Protein AF-A0A662V350-F1 (afdb_monomer_lite)

pLDDT: mean 80.2, std 15.99, range [41.75, 95.56]

Radius of gyration: 15.48 Å; chains: 1; bounding box: 29×18×48 Å

Sequence (63 aa):
MRWSFRNLFALVVWGSIVLTWILHGAGAIRLPEQVIGAEIVIAQTTVFFYFRKRGPEEKEEQR

Structure (mmCIF, N/CA/C/O backbone):
data_AF-A0A662V350-F1
#
_entry.id   AF-A0A662V350-F1
#
loop_
_atom_site.group_PDB
_atom_site.id
_atom_site.type_symbol
_atom_site.label_atom_id
_atom_site.label_alt_id
_atom_site.label_comp_id
_atom_site.label_asym_id
_atom_site.label_entity_id
_atom_site.label_seq_id
_atom_site.pdbx_PDB_ins_code
_atom_site.Cartn_x
_atom_site.Cartn_y
_atom_site.Cartn_z
_atom_site.occupancy
_atom_site.B_iso_or_equiv
_atom_site.auth_seq_id
_atom_site.auth_comp_id
_atom_site.auth_asym_id
_atom_site.auth_atom_id
_atom_site.pdbx_PDB_model_num
ATOM 1 N N . MET A 1 1 ? -6.744 -9.929 22.875 1.00 53.88 1 MET A N 1
ATOM 2 C CA . MET A 1 1 ? -7.439 -9.402 21.678 1.00 53.88 1 MET A CA 1
ATOM 3 C C . MET A 1 1 ? -8.241 -10.534 21.056 1.00 53.88 1 MET A C 1
ATOM 5 O O . MET A 1 1 ? -7.626 -11.474 20.571 1.00 53.88 1 MET A O 1
ATOM 9 N N . ARG A 1 2 ? -9.583 -10.490 21.070 1.00 52.25 2 ARG A N 1
ATOM 10 C CA . ARG A 1 2 ? -10.357 -11.336 20.143 1.00 52.25 2 ARG A CA 1
ATOM 11 C C . ARG A 1 2 ? -9.894 -10.933 18.745 1.00 52.25 2 ARG A C 1
ATOM 13 O O . ARG A 1 2 ? -10.032 -9.762 18.395 1.00 52.25 2 ARG A O 1
ATOM 20 N N . TRP A 1 3 ? -9.280 -11.847 17.997 1.00 54.81 3 TRP A N 1
ATOM 21 C CA . TRP A 1 3 ? -9.017 -11.652 16.573 1.00 54.81 3 TRP A CA 1
ATOM 22 C C . TRP A 1 3 ? -10.378 -11.562 15.891 1.00 54.81 3 TRP A C 1
ATOM 24 O O . TRP A 1 3 ? -10.959 -12.561 15.480 1.00 54.81 3 TRP A O 1
ATOM 34 N N . SER A 1 4 ? -10.961 -10.365 15.891 1.00 73.50 4 SER A N 1
ATOM 35 C CA . SER A 1 4 ? -12.173 -10.118 15.136 1.00 73.50 4 SER A CA 1
ATOM 36 C C . SER A 1 4 ? -11.789 -10.202 13.666 1.00 73.50 4 SER A C 1
ATOM 38 O O . SER A 1 4 ? -10.710 -9.750 13.273 1.00 73.50 4 SER A O 1
ATOM 40 N N . PHE A 1 5 ? -12.671 -10.782 12.856 1.00 79.81 5 PHE A N 1
ATOM 41 C CA . PHE A 1 5 ? -12.534 -10.831 11.401 1.00 79.81 5 PHE A CA 1
ATOM 42 C C . PHE A 1 5 ? -12.061 -9.486 10.821 1.00 79.81 5 PHE A C 1
ATOM 44 O O . PHE A 1 5 ? -11.199 -9.450 9.953 1.00 79.81 5 PHE A O 1
ATOM 51 N N . ARG A 1 6 ? -12.531 -8.375 11.403 1.00 75.38 6 ARG A N 1
ATOM 52 C CA . ARG A 1 6 ? -12.140 -7.003 11.069 1.00 75.38 6 ARG A CA 1
ATOM 53 C C . ARG A 1 6 ? -10.635 -6.728 11.207 1.00 75.38 6 ARG A C 1
ATOM 55 O O . ARG A 1 6 ? -10.059 -6.086 10.336 1.00 75.38 6 ARG A O 1
ATOM 62 N N . ASN A 1 7 ? -9.995 -7.200 12.276 1.00 79.50 7 ASN A N 1
ATOM 63 C CA . ASN A 1 7 ? -8.558 -6.996 12.495 1.00 79.50 7 ASN A CA 1
ATOM 64 C C . ASN A 1 7 ? -7.719 -7.870 11.557 1.00 79.50 7 ASN A C 1
ATOM 66 O O . ASN A 1 7 ? -6.709 -7.406 11.035 1.00 79.50 7 ASN A O 1
ATOM 70 N N . LEU A 1 8 ? -8.153 -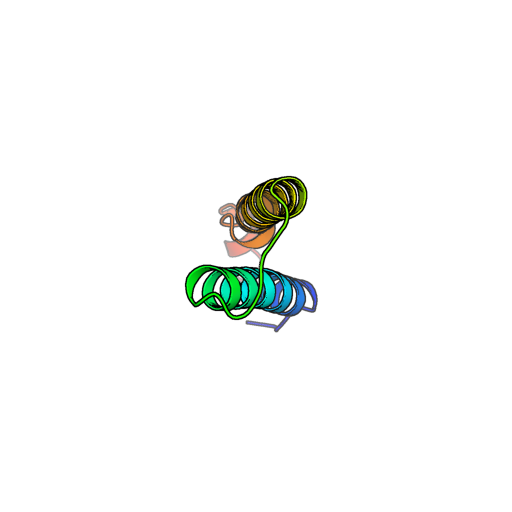9.114 11.323 1.00 83.62 8 LEU A N 1
ATOM 71 C CA . LEU A 1 8 ? -7.502 -10.005 10.362 1.00 83.62 8 LEU A CA 1
ATOM 72 C C . LEU A 1 8 ? -7.607 -9.436 8.942 1.00 83.62 8 LEU A C 1
ATOM 74 O O . LEU A 1 8 ? -6.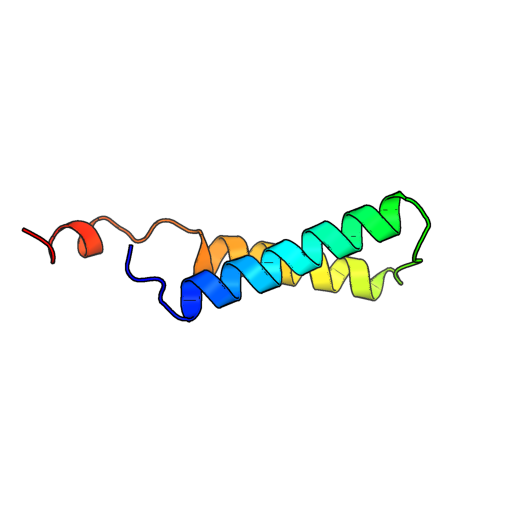609 -9.366 8.235 1.00 83.62 8 LEU A O 1
ATOM 78 N N . PHE A 1 9 ? -8.794 -8.966 8.558 1.00 84.38 9 PHE A N 1
ATOM 79 C CA . PHE A 1 9 ? -9.042 -8.325 7.272 1.00 84.38 9 PHE A CA 1
ATOM 80 C C . PHE A 1 9 ? -8.156 -7.090 7.076 1.00 84.38 9 PHE A C 1
ATOM 82 O O . PHE A 1 9 ? -7.477 -6.986 6.059 1.00 84.38 9 PHE A O 1
ATOM 89 N N . ALA A 1 10 ? -8.087 -6.200 8.073 1.00 83.88 10 ALA A N 1
ATOM 90 C CA . ALA A 1 10 ? -7.216 -5.028 8.017 1.00 83.88 10 ALA A CA 1
ATOM 91 C C . ALA A 1 10 ? -5.745 -5.410 7.829 1.00 83.88 10 ALA A C 1
ATOM 93 O O . ALA A 1 10 ? -5.062 -4.817 7.002 1.00 83.88 10 ALA A O 1
ATOM 94 N N . LEU A 1 11 ? -5.267 -6.417 8.563 1.00 85.75 11 LEU A N 1
ATOM 95 C CA . LEU A 1 11 ? -3.885 -6.876 8.474 1.00 85.75 11 LEU A CA 1
ATOM 96 C C . LEU A 1 11 ? -3.570 -7.499 7.108 1.00 85.75 11 LEU A C 1
ATOM 98 O O . LEU A 1 11 ? -2.511 -7.223 6.554 1.00 85.75 11 LEU A O 1
ATOM 102 N N . VAL A 1 12 ? -4.489 -8.286 6.542 1.00 89.56 12 VAL A N 1
ATOM 103 C CA . VAL A 1 12 ? -4.334 -8.874 5.201 1.00 89.56 12 VAL A CA 1
ATOM 104 C C . VAL A 1 12 ? -4.299 -7.789 4.127 1.00 89.56 12 VAL A C 1
ATOM 106 O O . VAL A 1 12 ? -3.391 -7.788 3.299 1.00 89.56 12 VAL A O 1
ATOM 109 N N . VAL A 1 13 ? -5.239 -6.839 4.161 1.00 89.00 13 VAL A N 1
ATOM 110 C CA . VAL A 1 13 ? -5.283 -5.724 3.202 1.00 89.00 13 VAL A CA 1
ATOM 111 C C . VAL A 1 13 ? -3.998 -4.907 3.289 1.00 89.00 13 VAL A C 1
ATOM 113 O O . VAL A 1 13 ? -3.324 -4.703 2.282 1.00 89.00 13 VAL A O 1
ATOM 116 N N . TRP A 1 14 ? -3.594 -4.509 4.493 1.00 88.19 14 TRP A N 1
ATOM 117 C CA . TRP A 1 14 ? -2.385 -3.711 4.675 1.00 88.19 14 TRP A CA 1
ATOM 118 C C . TRP A 1 14 ? -1.117 -4.476 4.271 1.00 88.19 14 TRP A C 1
ATOM 120 O O . TRP A 1 14 ? -0.248 -3.926 3.599 1.00 88.19 14 TRP A O 1
ATOM 130 N N . GLY A 1 15 ? -1.041 -5.766 4.606 1.00 90.69 15 GLY A N 1
ATOM 131 C CA . GLY A 1 15 ? 0.052 -6.647 4.200 1.00 90.69 15 GLY A CA 1
ATOM 132 C C . GLY A 1 15 ? 0.166 -6.793 2.683 1.00 90.69 15 GLY A C 1
ATOM 133 O O . GLY A 1 15 ? 1.274 -6.731 2.154 1.00 90.69 15 GLY A O 1
ATOM 134 N N . SER A 1 16 ? -0.962 -6.921 1.974 1.00 92.44 16 SER A N 1
ATOM 135 C CA . SER A 1 16 ? -0.958 -6.975 0.507 1.00 92.44 16 SER A CA 1
ATOM 136 C C . SER A 1 16 ? -0.432 -5.685 -0.120 1.00 92.44 16 SER A C 1
ATOM 138 O O . SER A 1 16 ? 0.392 -5.766 -1.020 1.00 92.44 16 SER A O 1
ATOM 140 N N . ILE A 1 17 ? -0.800 -4.513 0.408 1.00 92.12 17 ILE A N 1
ATOM 141 C CA . ILE A 1 17 ? -0.318 -3.218 -0.099 1.00 92.12 17 ILE A CA 1
ATOM 142 C C . ILE A 1 17 ? 1.199 -3.105 0.076 1.00 92.12 17 ILE A C 1
ATOM 144 O O . ILE A 1 17 ? 1.914 -2.775 -0.867 1.00 92.12 17 ILE A O 1
ATOM 148 N N . VAL A 1 18 ? 1.714 -3.437 1.265 1.00 91.94 18 VAL A N 1
ATOM 149 C CA . VAL A 1 18 ? 3.163 -3.416 1.529 1.00 91.94 18 VAL A CA 1
ATOM 150 C C . VAL A 1 18 ? 3.907 -4.363 0.592 1.00 91.94 18 VAL A C 1
ATOM 152 O O . VAL A 1 18 ? 4.929 -3.984 0.024 1.00 91.94 18 VAL A O 1
ATOM 155 N N . LEU A 1 19 ? 3.395 -5.581 0.404 1.00 94.62 19 LEU A N 1
ATOM 156 C CA . LEU A 1 19 ? 4.009 -6.556 -0.491 1.00 94.62 19 LEU A CA 1
ATOM 157 C C . LEU A 1 19 ? 4.032 -6.049 -1.938 1.00 94.62 19 LEU A C 1
ATOM 159 O O . LEU A 1 19 ? 5.073 -6.120 -2.589 1.00 94.62 19 LEU A O 1
ATOM 163 N N . THR A 1 20 ? 2.920 -5.498 -2.424 1.00 94.00 20 THR A N 1
ATOM 164 C CA . THR A 1 20 ? 2.815 -4.934 -3.773 1.00 94.00 20 THR A CA 1
ATOM 165 C C . THR A 1 20 ? 3.806 -3.788 -3.981 1.00 94.00 20 THR A C 1
ATOM 167 O O . THR A 1 20 ? 4.498 -3.753 -4.998 1.00 94.00 20 THR A O 1
ATOM 170 N N . TRP A 1 21 ? 3.979 -2.913 -2.988 1.00 92.56 21 TRP A N 1
ATOM 171 C CA . TRP A 1 21 ? 4.967 -1.832 -3.034 1.00 92.56 21 TRP A CA 1
ATOM 172 C C . TRP A 1 21 ? 6.408 -2.336 -3.039 1.00 92.56 21 TRP A C 1
ATOM 174 O O . TRP A 1 21 ? 7.225 -1.825 -3.803 1.00 92.56 21 TRP A O 1
ATOM 184 N N . ILE A 1 22 ? 6.728 -3.354 -2.234 1.00 94.06 22 ILE A N 1
ATOM 185 C CA . ILE A 1 22 ? 8.061 -3.974 -2.233 1.00 94.06 22 ILE A CA 1
ATOM 186 C C . ILE A 1 22 ? 8.356 -4.583 -3.604 1.00 94.06 22 ILE A C 1
ATOM 188 O O . ILE A 1 22 ? 9.419 -4.336 -4.169 1.00 94.06 22 ILE A O 1
ATOM 192 N N . LEU A 1 23 ? 7.414 -5.345 -4.163 1.00 95.06 23 LEU A N 1
ATOM 193 C CA . LEU A 1 23 ? 7.571 -5.964 -5.479 1.00 95.06 23 LEU A CA 1
ATOM 194 C C . LEU A 1 23 ? 7.697 -4.915 -6.588 1.00 95.06 23 LEU A C 1
ATOM 196 O O . LEU A 1 23 ? 8.473 -5.104 -7.527 1.00 95.06 23 LEU A O 1
ATOM 200 N N . HIS A 1 24 ? 6.962 -3.808 -6.477 1.00 92.50 24 HIS A N 1
ATOM 201 C CA . HIS A 1 24 ? 7.045 -2.708 -7.425 1.00 92.50 24 HIS A CA 1
ATOM 202 C C . HIS A 1 24 ? 8.386 -1.970 -7.340 1.00 92.50 24 HIS A C 1
ATOM 204 O O . HIS A 1 24 ? 9.043 -1.773 -8.362 1.00 92.50 24 HIS A O 1
ATOM 210 N N . GLY A 1 25 ? 8.838 -1.639 -6.127 1.00 91.19 25 GLY A N 1
ATOM 211 C CA . GLY A 1 25 ? 10.130 -0.996 -5.881 1.00 91.19 25 GLY A CA 1
ATOM 212 C C . GLY A 1 25 ? 11.328 -1.879 -6.241 1.00 91.19 25 GLY A C 1
ATOM 213 O O . GLY A 1 25 ? 12.342 -1.374 -6.713 1.00 91.19 25 GLY A O 1
ATOM 214 N N . ALA A 1 26 ? 11.198 -3.202 -6.097 1.00 94.19 26 ALA A N 1
ATOM 215 C CA . ALA A 1 26 ? 12.190 -4.181 -6.544 1.00 94.19 26 ALA A CA 1
ATOM 216 C C . ALA A 1 26 ? 12.184 -4.406 -8.070 1.00 94.19 26 ALA A C 1
ATOM 218 O O . ALA A 1 26 ? 13.018 -5.148 -8.586 1.00 94.19 26 ALA A O 1
ATOM 219 N N . GLY A 1 27 ? 11.236 -3.809 -8.800 1.00 93.12 27 GLY A N 1
ATOM 220 C CA . GLY A 1 27 ? 11.097 -3.967 -10.247 1.00 93.12 27 GLY A CA 1
ATOM 221 C C . GLY A 1 27 ? 10.556 -5.329 -10.693 1.00 93.12 27 GLY A C 1
ATOM 222 O O . GLY A 1 27 ? 10.539 -5.599 -11.893 1.00 93.12 27 GLY A O 1
ATOM 223 N N . ALA A 1 28 ? 10.093 -6.174 -9.763 1.00 95.56 28 ALA A N 1
ATOM 224 C CA . ALA A 1 28 ? 9.486 -7.470 -10.071 1.00 95.56 28 ALA A CA 1
ATOM 225 C C . ALA A 1 28 ? 8.118 -7.314 -10.755 1.00 95.56 28 ALA A C 1
ATOM 227 O O . ALA A 1 28 ? 7.741 -8.133 -11.591 1.00 95.56 28 ALA A O 1
ATOM 228 N N . ILE A 1 29 ? 7.391 -6.241 -10.425 1.00 94.12 29 ILE A N 1
ATOM 229 C CA . ILE A 1 29 ? 6.133 -5.853 -11.073 1.00 94.12 29 ILE A CA 1
ATOM 230 C C . ILE A 1 29 ? 6.145 -4.360 -11.414 1.00 94.12 29 ILE A C 1
ATOM 232 O O . ILE A 1 29 ? 6.743 -3.541 -10.717 1.00 94.12 29 ILE A O 1
ATOM 236 N N . ARG A 1 30 ? 5.447 -3.974 -12.483 1.00 93.00 30 ARG A N 1
ATOM 237 C CA . ARG A 1 30 ? 5.226 -2.564 -12.830 1.00 93.00 30 ARG A CA 1
ATOM 238 C C . ARG A 1 30 ? 3.759 -2.231 -12.642 1.00 93.00 30 ARG A C 1
ATOM 240 O O . ARG A 1 30 ? 2.916 -2.729 -13.381 1.00 93.00 30 ARG A O 1
ATOM 247 N N . LEU A 1 31 ? 3.474 -1.410 -11.642 1.00 91.44 31 LEU A N 1
ATOM 248 C CA . LEU A 1 31 ? 2.127 -0.942 -11.372 1.00 91.44 31 LEU A CA 1
ATOM 249 C C . LEU A 1 31 ? 1.820 0.266 -12.264 1.00 91.44 31 LEU A C 1
ATOM 251 O O . LEU A 1 31 ? 2.647 1.176 -12.355 1.00 91.44 31 LEU A O 1
ATOM 255 N N . PRO A 1 32 ? 0.650 0.296 -12.920 1.00 94.38 32 PRO A N 1
ATOM 256 C CA . PRO A 1 32 ? 0.135 1.509 -13.537 1.00 94.38 32 PRO A CA 1
ATOM 257 C C . PRO A 1 32 ? -0.074 2.605 -12.490 1.00 94.38 32 PRO A C 1
ATOM 259 O O . PRO A 1 32 ? -0.439 2.322 -11.348 1.00 94.38 32 PRO A O 1
ATOM 262 N N . GLU A 1 33 ? 0.075 3.864 -12.893 1.00 91.31 33 GLU A N 1
ATOM 263 C CA . GLU A 1 33 ? -0.088 5.024 -12.006 1.00 91.31 33 GLU A CA 1
ATOM 264 C C . GLU A 1 33 ? -1.465 5.053 -11.319 1.00 91.31 33 GLU A C 1
ATOM 266 O O . GLU A 1 33 ? -1.579 5.378 -10.138 1.00 91.31 33 GLU A O 1
ATOM 271 N N . GLN A 1 34 ? -2.513 4.611 -12.019 1.00 94.06 34 GLN A N 1
ATOM 272 C CA . GLN A 1 34 ? -3.867 4.511 -11.473 1.00 94.06 34 GLN A CA 1
ATOM 273 C C . GLN A 1 34 ? -3.951 3.502 -10.320 1.00 94.06 34 GLN A C 1
ATOM 275 O O . GLN A 1 34 ? -4.679 3.728 -9.354 1.00 94.06 34 GLN A O 1
ATOM 280 N N . VAL A 1 35 ? -3.200 2.397 -10.408 1.00 91.56 35 VAL A N 1
ATOM 281 C CA . VAL A 1 35 ? -3.154 1.365 -9.362 1.00 91.56 35 VAL A CA 1
ATOM 282 C C . VAL A 1 35 ? -2.409 1.891 -8.141 1.00 91.56 35 VAL A C 1
ATOM 284 O O . VAL A 1 35 ? -2.888 1.715 -7.026 1.00 91.56 35 VAL A O 1
ATOM 287 N N . ILE A 1 36 ? -1.310 2.623 -8.346 1.00 92.12 36 ILE A N 1
ATOM 288 C CA . ILE A 1 36 ? -0.574 3.289 -7.261 1.00 92.12 36 ILE A CA 1
ATOM 289 C C . ILE A 1 36 ? -1.493 4.271 -6.522 1.00 92.12 36 ILE A C 1
ATOM 291 O O . ILE A 1 36 ? -1.582 4.240 -5.295 1.00 92.12 36 ILE A O 1
ATOM 295 N N . GLY A 1 37 ? -2.229 5.107 -7.262 1.00 92.50 37 GLY A N 1
ATOM 296 C CA . GLY A 1 37 ? -3.192 6.041 -6.678 1.00 92.50 37 GLY A CA 1
ATOM 297 C C . GLY A 1 37 ? -4.297 5.334 -5.885 1.00 92.50 37 GLY A C 1
ATOM 298 O O . GLY A 1 37 ? -4.599 5.730 -4.758 1.00 92.50 37 GLY A O 1
ATOM 299 N N . ALA A 1 38 ? -4.864 4.257 -6.435 1.00 93.56 38 ALA A N 1
ATOM 300 C CA . ALA A 1 38 ? -5.885 3.465 -5.755 1.00 93.56 38 ALA A CA 1
ATOM 301 C C . ALA A 1 38 ? -5.360 2.833 -4.454 1.00 93.56 38 ALA A C 1
ATOM 303 O O . ALA A 1 38 ? -6.031 2.904 -3.425 1.00 93.56 38 ALA A O 1
ATOM 304 N N . GLU A 1 39 ? -4.151 2.268 -4.466 1.00 91.94 39 GLU A N 1
ATOM 305 C CA . GLU A 1 39 ? -3.534 1.676 -3.275 1.00 91.94 39 GLU A CA 1
ATOM 306 C C . GLU A 1 39 ? -3.285 2.700 -2.169 1.00 91.94 39 GLU A C 1
ATOM 308 O O . GLU A 1 39 ? -3.544 2.403 -1.003 1.00 91.94 39 GLU A O 1
ATOM 313 N N . ILE A 1 40 ? -2.848 3.917 -2.512 1.00 91.44 40 ILE A N 1
ATOM 314 C CA . ILE A 1 40 ? -2.664 5.000 -1.536 1.00 91.44 40 ILE A CA 1
ATOM 315 C C . ILE A 1 40 ? -3.992 5.333 -0.851 1.00 91.44 40 ILE A C 1
ATOM 317 O O . ILE A 1 40 ? -4.045 5.420 0.379 1.00 91.44 40 ILE A O 1
ATOM 321 N N . VAL A 1 41 ? -5.074 5.474 -1.626 1.00 93.81 41 VAL A N 1
ATOM 322 C CA . VAL A 1 41 ? -6.408 5.763 -1.079 1.00 93.81 41 VAL A CA 1
ATOM 323 C C . VAL A 1 41 ? -6.867 4.627 -0.161 1.00 93.81 41 VAL A C 1
ATOM 325 O O . VAL A 1 41 ? -7.271 4.886 0.973 1.00 93.81 41 VAL A O 1
ATOM 328 N N . ILE A 1 42 ? -6.733 3.367 -0.587 1.00 89.94 42 ILE A N 1
ATOM 329 C CA . ILE A 1 42 ? -7.110 2.196 0.224 1.00 89.94 42 ILE A CA 1
ATOM 330 C C . ILE A 1 42 ? -6.274 2.123 1.510 1.00 89.94 42 ILE A C 1
ATOM 332 O O . ILE A 1 42 ? -6.821 1.856 2.587 1.00 89.94 42 ILE A O 1
ATOM 336 N N . ALA A 1 43 ? -4.968 2.390 1.437 1.00 88.88 43 ALA A N 1
ATOM 337 C CA . ALA A 1 43 ? -4.083 2.412 2.597 1.00 88.88 43 ALA A CA 1
ATOM 338 C C . ALA A 1 43 ? -4.510 3.490 3.603 1.00 88.88 43 ALA A C 1
ATOM 340 O O . ALA A 1 43 ? -4.651 3.200 4.794 1.00 88.88 43 ALA A O 1
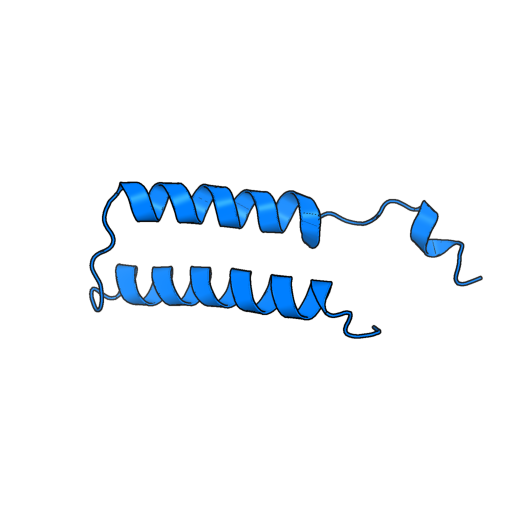ATOM 341 N N . GLN A 1 44 ? -4.783 4.710 3.128 1.00 89.56 44 GLN A N 1
ATOM 342 C CA . GLN A 1 44 ? -5.269 5.813 3.959 1.00 89.56 44 GLN A CA 1
ATOM 343 C C . GLN A 1 44 ? -6.608 5.477 4.617 1.00 89.56 44 GLN A C 1
ATOM 345 O O . GLN A 1 44 ? -6.743 5.624 5.832 1.00 89.56 44 GLN A O 1
ATOM 350 N N . THR A 1 45 ? -7.583 4.968 3.858 1.00 87.81 45 THR A N 1
ATOM 351 C CA . THR A 1 45 ? -8.879 4.535 4.398 1.00 87.81 45 THR A CA 1
ATOM 352 C C . THR A 1 45 ? -8.695 3.443 5.453 1.00 87.81 45 THR A C 1
ATOM 354 O O . THR A 1 45 ? -9.266 3.525 6.539 1.00 87.81 45 THR A O 1
ATOM 357 N N . THR A 1 46 ? -7.844 2.450 5.195 1.00 84.56 46 THR A N 1
ATOM 358 C CA . THR A 1 46 ? -7.573 1.378 6.163 1.00 84.56 46 THR A CA 1
ATOM 359 C C . THR A 1 46 ? -6.983 1.945 7.455 1.00 84.56 46 THR A C 1
ATOM 361 O O . THR A 1 46 ? -7.462 1.638 8.544 1.00 84.56 46 THR A O 1
ATOM 364 N N . VAL A 1 47 ? -6.008 2.851 7.370 1.00 82.56 47 VAL A N 1
ATOM 365 C CA . VAL A 1 47 ? -5.425 3.494 8.557 1.00 82.56 47 VAL A CA 1
ATOM 366 C C . VAL A 1 47 ? -6.456 4.339 9.308 1.00 82.56 47 VAL A C 1
ATOM 3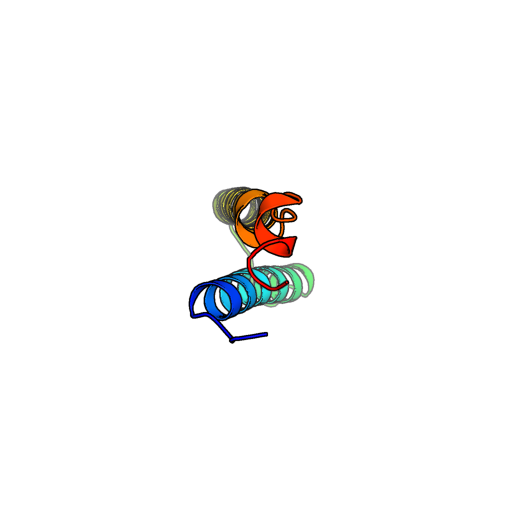68 O O . VAL A 1 47 ? -6.580 4.205 10.527 1.00 82.56 47 VAL A O 1
ATOM 371 N N . PHE A 1 48 ? -7.237 5.162 8.608 1.00 81.00 48 PHE A N 1
ATOM 372 C CA . PHE A 1 48 ? -8.201 6.064 9.239 1.00 81.00 48 PHE A CA 1
ATOM 373 C C . PHE A 1 48 ? -9.416 5.370 9.848 1.00 81.00 48 PHE A C 1
ATOM 375 O O . PHE A 1 48 ? -9.961 5.891 10.819 1.00 81.00 48 PHE A O 1
ATOM 382 N N . PHE A 1 49 ? -9.845 4.228 9.315 1.00 75.06 49 PHE A N 1
ATOM 383 C CA . PHE A 1 49 ? -11.057 3.557 9.788 1.00 75.06 49 PHE A CA 1
ATOM 384 C C . PHE A 1 49 ? -10.781 2.299 10.617 1.00 75.06 49 PHE A C 1
ATOM 386 O O . PHE A 1 49 ? -11.576 1.980 11.498 1.00 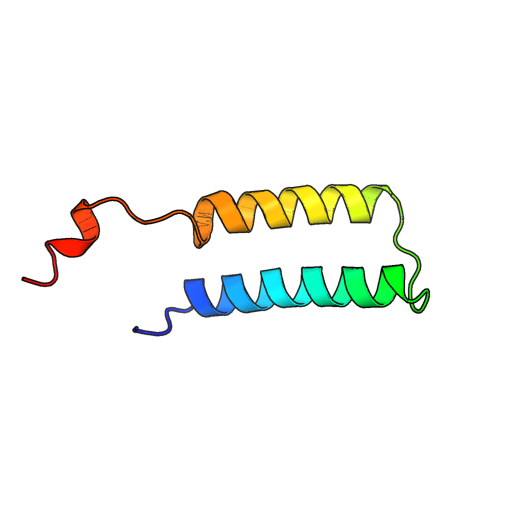75.06 49 PHE A O 1
ATOM 393 N N . TYR A 1 50 ? -9.662 1.602 10.390 1.00 73.50 50 TYR A N 1
ATOM 394 C CA . TYR A 1 50 ? -9.341 0.365 11.112 1.00 73.50 50 TYR A CA 1
ATOM 395 C C . TYR A 1 50 ? -8.277 0.549 12.194 1.00 73.50 50 TYR A C 1
ATOM 397 O O . TYR A 1 50 ? -8.418 -0.023 13.275 1.00 73.50 50 TYR A O 1
ATOM 405 N N . PHE A 1 51 ? -7.231 1.339 11.933 1.00 70.25 51 PHE A N 1
ATOM 406 C CA . PHE A 1 51 ? -6.146 1.561 12.902 1.00 70.25 51 PHE A CA 1
ATOM 407 C C . PHE A 1 51 ? -6.309 2.831 13.738 1.00 70.25 51 PHE A C 1
ATOM 409 O O . PHE A 1 51 ? -5.617 3.002 14.746 1.00 70.25 51 PHE A O 1
ATOM 416 N N . ARG A 1 52 ? -7.239 3.717 13.372 1.00 65.88 52 ARG A N 1
ATOM 417 C CA . ARG A 1 52 ? -7.588 4.874 14.194 1.00 65.88 52 ARG A CA 1
ATOM 418 C C . ARG A 1 52 ? -8.095 4.388 15.550 1.00 65.88 52 ARG A C 1
ATOM 420 O O . ARG A 1 52 ? -9.028 3.591 15.631 1.00 65.88 52 ARG A O 1
ATOM 427 N N . LYS A 1 53 ? -7.447 4.869 16.618 1.00 56.16 53 LYS A N 1
ATOM 428 C CA . LYS A 1 53 ? -7.812 4.570 18.008 1.00 56.16 53 LYS A CA 1
ATOM 429 C C . LYS A 1 53 ? -9.317 4.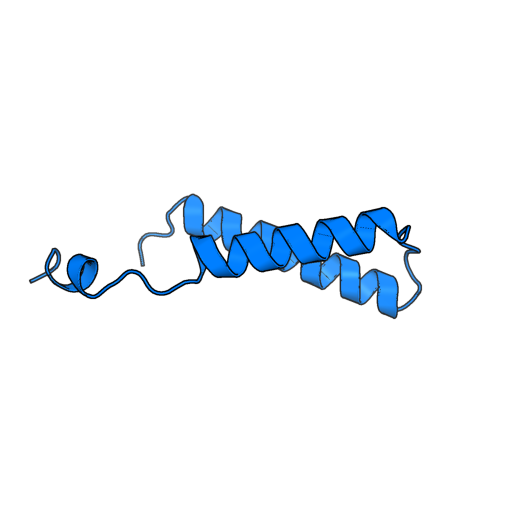760 18.194 1.00 56.16 53 LYS A C 1
ATOM 431 O O . LYS A 1 53 ? -9.824 5.868 18.022 1.00 56.16 53 LYS A O 1
ATOM 436 N N . ARG A 1 54 ? -9.996 3.683 18.592 1.00 57.03 54 ARG A N 1
ATOM 437 C CA . ARG A 1 54 ? -11.310 3.753 19.231 1.00 57.03 54 ARG A CA 1
ATOM 438 C C . ARG A 1 54 ? -11.193 4.711 20.424 1.00 57.03 54 ARG A C 1
ATOM 440 O O . ARG A 1 54 ? -10.208 4.654 21.168 1.00 57.03 54 ARG A O 1
ATOM 447 N N . GLY A 1 55 ? -12.117 5.669 20.502 1.00 57.34 55 GLY A N 1
ATOM 448 C CA . GLY A 1 55 ? -12.172 6.663 21.573 1.00 57.34 55 GLY A CA 1
ATOM 449 C C . GLY A 1 55 ? -12.319 6.004 22.952 1.00 57.34 55 GLY A C 1
ATOM 450 O O . GLY A 1 55 ? -12.533 4.793 23.032 1.00 57.34 55 GLY A O 1
ATOM 451 N N . PRO A 1 56 ? -12.178 6.775 24.044 1.00 56.69 56 PRO A N 1
ATOM 452 C CA . PRO A 1 56 ? -12.194 6.258 25.417 1.00 56.69 56 PRO A CA 1
ATOM 453 C C . PRO A 1 56 ? -13.425 5.404 25.773 1.00 56.69 56 PRO A C 1
ATOM 455 O O . PRO A 1 56 ? -13.317 4.568 26.663 1.00 56.69 56 PRO A O 1
ATOM 458 N N . GLU A 1 57 ? -14.531 5.534 25.038 1.00 55.50 57 GLU A N 1
ATOM 459 C CA . GLU A 1 57 ? -15.788 4.801 25.247 1.00 55.50 57 GLU A CA 1
ATOM 460 C C . GLU A 1 57 ? -15.651 3.267 25.165 1.00 55.50 57 GLU A C 1
ATOM 462 O O . GLU A 1 57 ? -16.374 2.550 25.844 1.00 55.50 57 GLU A O 1
ATOM 467 N N . GLU A 1 58 ? -14.672 2.722 24.434 1.00 53.34 58 GLU A N 1
ATOM 468 C CA . GLU A 1 58 ? -14.464 1.260 24.398 1.00 53.34 58 GLU A CA 1
ATOM 469 C C . GLU A 1 58 ? -13.571 0.711 25.516 1.00 53.34 58 GLU A C 1
ATOM 471 O O . GLU A 1 58 ? -13.357 -0.500 25.606 1.00 53.34 58 GLU A O 1
ATOM 476 N N . LYS A 1 59 ? -13.016 1.579 26.369 1.00 52.34 59 LYS A N 1
ATOM 477 C CA . LYS A 1 59 ? -12.264 1.146 27.555 1.00 52.34 59 LYS A CA 1
ATOM 478 C C . LYS A 1 59 ? -13.155 0.924 28.776 1.00 52.34 59 LYS A C 1
ATOM 480 O O . LYS A 1 59 ? -12.690 0.292 29.721 1.00 52.34 59 LYS A O 1
ATOM 485 N N . GLU A 1 60 ? -14.388 1.423 28.766 1.00 50.09 60 GLU A N 1
ATOM 486 C CA . GLU A 1 60 ? -15.305 1.327 29.909 1.00 50.09 60 GLU A CA 1
ATOM 487 C C . GLU A 1 60 ? -16.142 0.045 29.906 1.00 50.09 60 GLU A C 1
ATOM 489 O O . GLU A 1 60 ? -16.474 -0.453 30.972 1.00 50.09 60 GLU A O 1
ATOM 494 N N . GLU A 1 61 ? -16.372 -0.587 28.753 1.00 49.66 61 GLU A N 1
ATOM 495 C CA . GLU A 1 61 ? -17.149 -1.839 28.669 1.00 49.66 61 GLU A CA 1
ATOM 496 C C . GLU A 1 61 ? -16.405 -3.085 29.210 1.00 49.66 61 GLU A C 1
ATOM 498 O O . GLU A 1 61 ? -16.915 -4.203 29.154 1.00 49.66 61 GLU A O 1
ATOM 503 N N . GLN A 1 62 ? -15.177 -2.912 29.715 1.00 50.97 62 GLN A N 1
ATOM 504 C CA . GLN A 1 62 ? -14.367 -3.970 30.336 1.00 50.97 62 GLN A CA 1
ATOM 505 C C . GLN A 1 62 ? -14.009 -3.694 31.806 1.00 50.97 62 GLN A C 1
ATOM 507 O O . GLN A 1 62 ? -13.097 -4.341 32.327 1.00 50.97 62 GLN A O 1
ATOM 512 N N . ARG A 1 63 ? -14.689 -2.757 32.478 1.00 41.75 63 ARG A N 1
ATOM 513 C CA . ARG A 1 63 ? -14.558 -2.565 33.929 1.00 41.75 63 ARG A CA 1
ATOM 514 C C . ARG A 1 63 ? -15.843 -2.875 34.674 1.00 41.75 63 ARG A C 1
ATOM 516 O O . ARG A 1 63 ? -16.908 -2.421 34.217 1.00 41.75 63 ARG A O 1
#

Secondary structure (DSSP, 8-state):
----HHHHHHHHHHHHHHHHHHHHHTTSS---HHHHHHHHHHHHHHIIIIISPPPGGGGTTT-

Foldseek 3Di:
DPPDPLVVVLCVLLVVLVVVVVCCVVVVDPDDPVVVVVSVVVNVCSCVPPVPDDPPVVVVVVD